Protein AF-A0A5N5SP68-F1 (afdb_monomer)

Solvent-accessible surface area (backbone atoms only — not comparable to full-atom values): 4186 Å² total; per-residue (Å²): 110,65,68,32,50,74,72,71,41,82,36,75,47,66,52,94,40,60,61,44,66,83,66,43,70,71,55,51,54,52,50,52,53,49,49,52,51,52,46,71,73,47,74,86,43,83,23,57,79,45,79,44,81,53,44,72,46,55,63,88,41,80,57,32,40,80,66,80,100

pLDDT: mean 95.4, std 2.68, range [83.31, 98.25]

Mean predicted aligned error: 2.73 Å

Radius of gyration: 13.97 Å; Cα contacts (8 Å, |Δi|>4): 73; chains: 1; bounding box: 33×17×36 Å

Organism: NCBI:txid96803

Structure (mmCIF, N/CA/C/O backbone):
data_AF-A0A5N5SP68-F1
#
_entry.id   AF-A0A5N5SP68-F1
#
loop_
_atom_site.group_PDB
_atom_site.id
_atom_site.type_symbol
_atom_site.label_atom_id
_atom_site.label_alt_id
_atom_site.label_comp_id
_atom_site.label_asym_id
_atom_site.label_entity_id
_atom_site.label_seq_id
_atom_site.pdbx_PDB_ins_code
_atom_site.Cartn_x
_atom_site.Cartn_y
_atom_site.Cartn_z
_atom_site.occupancy
_atom_site.B_iso_or_equiv
_atom_site.auth_seq_id
_atom_site.auth_comp_id
_atom_site.auth_asym_id
_atom_site.auth_atom_id
_atom_site.pdbx_PDB_model_num
ATOM 1 N N . MET A 1 1 ? -13.298 -4.996 7.289 1.00 86.94 1 MET A N 1
ATOM 2 C CA . MET A 1 1 ? -12.264 -4.766 8.324 1.00 86.94 1 MET A CA 1
ATOM 3 C C . MET A 1 1 ? -12.879 -4.322 9.642 1.00 86.94 1 MET A C 1
ATOM 5 O O . MET A 1 1 ? -12.152 -4.134 10.602 1.00 86.94 1 MET A O 1
ATOM 9 N N . ASP A 1 2 ? -14.210 -4.258 9.715 1.00 95.94 2 ASP A N 1
ATOM 10 C CA . ASP A 1 2 ? -14.936 -3.725 10.865 1.00 95.94 2 ASP A CA 1
ATOM 11 C C . ASP A 1 2 ? -14.610 -4.495 12.154 1.00 95.94 2 ASP A C 1
ATOM 13 O O . ASP A 1 2 ? -14.266 -3.871 13.144 1.00 95.94 2 ASP A O 1
ATOM 17 N N . MET A 1 3 ? -14.528 -5.832 12.113 1.00 97.50 3 MET A N 1
ATOM 18 C CA . MET A 1 3 ? -14.083 -6.622 13.275 1.00 97.50 3 MET A CA 1
ATOM 19 C C . MET A 1 3 ? -12.666 -6.278 13.755 1.00 97.50 3 MET A C 1
ATOM 21 O O . MET A 1 3 ? -12.400 -6.307 14.948 1.00 97.50 3 MET A O 1
ATOM 25 N N . ALA A 1 4 ? -11.737 -5.978 12.842 1.00 97.50 4 ALA A N 1
ATOM 26 C CA . ALA A 1 4 ? -10.377 -5.614 13.235 1.00 97.50 4 ALA A CA 1
ATOM 27 C C . ALA A 1 4 ? -10.347 -4.228 13.895 1.00 97.50 4 ALA A C 1
ATOM 29 O O . ALA A 1 4 ? -9.623 -4.032 14.869 1.00 97.50 4 ALA A O 1
ATOM 30 N N . ASP A 1 5 ? -11.170 -3.298 13.397 1.00 97.50 5 ASP A N 1
ATOM 31 C CA . ASP A 1 5 ? -11.370 -1.988 14.019 1.00 97.50 5 ASP A CA 1
ATOM 32 C C . ASP A 1 5 ? -12.023 -2.113 15.410 1.00 97.50 5 ASP A C 1
ATOM 34 O O . ASP A 1 5 ? -11.618 -1.412 16.333 1.00 97.50 5 ASP A O 1
ATOM 38 N N . GLU A 1 6 ? -13.006 -3.006 15.569 1.00 97.88 6 GLU A N 1
ATOM 39 C CA . GLU A 1 6 ? -13.755 -3.223 16.818 1.00 97.88 6 GLU A CA 1
ATOM 40 C C . GLU A 1 6 ? -12.925 -3.935 17.898 1.00 97.88 6 GLU A C 1
ATOM 42 O O . GLU A 1 6 ? -12.943 -3.527 19.058 1.00 97.88 6 GLU A O 1
ATOM 47 N N . GLU A 1 7 ? -12.164 -4.964 17.523 1.00 98.00 7 GLU A N 1
ATOM 48 C CA . GLU A 1 7 ? -11.401 -5.812 18.453 1.00 98.00 7 GLU A CA 1
ATOM 49 C C . GLU A 1 7 ? -9.962 -5.315 18.692 1.00 98.00 7 GLU A C 1
ATOM 51 O O . GLU A 1 7 ? -9.203 -5.915 19.454 1.00 98.00 7 GLU A O 1
ATOM 56 N N . GLY A 1 8 ? -9.551 -4.226 18.032 1.00 96.44 8 GLY A N 1
ATOM 57 C CA . GLY A 1 8 ? -8.201 -3.671 18.164 1.00 96.44 8 GLY A CA 1
ATOM 58 C C . GLY A 1 8 ? -7.112 -4.544 17.530 1.00 96.44 8 GLY A C 1
ATOM 59 O O . GLY A 1 8 ? -5.993 -4.620 18.042 1.00 96.44 8 GLY A O 1
ATOM 60 N N . ILE A 1 9 ? -7.422 -5.212 16.417 1.00 98.25 9 ILE A N 1
ATOM 61 C CA . ILE A 1 9 ? -6.466 -6.035 15.669 1.00 98.25 9 ILE A CA 1
ATOM 62 C C . ILE A 1 9 ? -5.732 -5.149 14.664 1.00 98.25 9 ILE A C 1
ATOM 64 O O . ILE A 1 9 ? -6.345 -4.514 13.810 1.00 98.25 9 ILE A O 1
ATOM 68 N N . MET A 1 10 ? -4.402 -5.136 14.737 1.00 98.19 10 MET A N 1
ATOM 69 C CA . MET A 1 10 ? -3.566 -4.413 13.779 1.00 98.19 10 MET A CA 1
ATOM 70 C C . MET A 1 10 ? -3.554 -5.109 12.414 1.00 98.19 10 MET A C 1
ATOM 72 O O . MET A 1 10 ? -3.358 -6.323 12.328 1.00 98.19 10 MET A O 1
ATOM 76 N N . VAL A 1 11 ? -3.704 -4.323 11.350 1.00 97.94 11 VAL A N 1
ATOM 77 C CA . VAL A 1 11 ? -3.763 -4.783 9.960 1.00 97.94 11 VAL A CA 1
ATOM 78 C C . VAL A 1 11 ? -2.662 -4.121 9.133 1.00 97.94 11 VAL A C 1
ATOM 80 O O . VAL A 1 11 ? -2.449 -2.908 9.196 1.00 97.94 1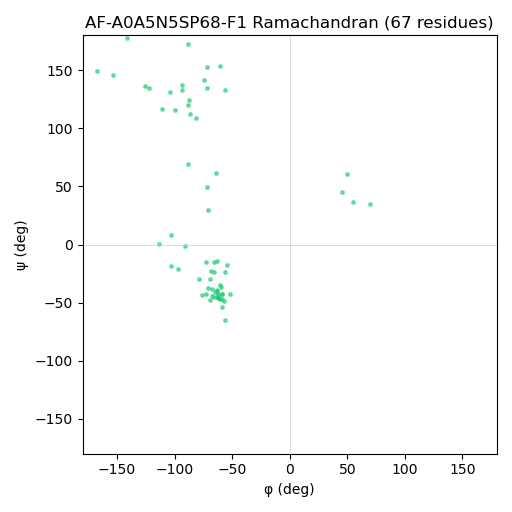1 VAL A O 1
ATOM 83 N N . ILE A 1 12 ? -1.985 -4.940 8.327 1.00 97.62 12 ILE A N 1
ATOM 84 C CA . ILE A 1 12 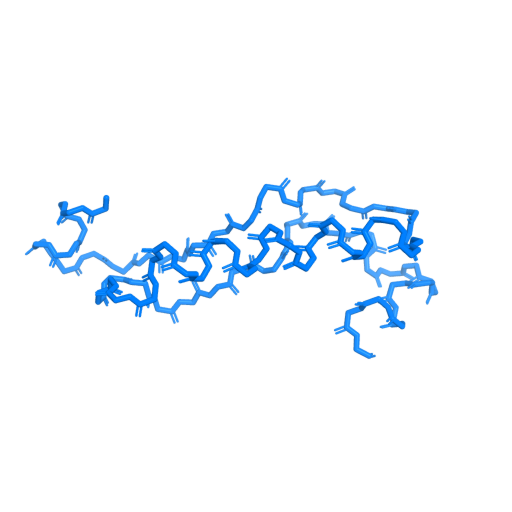? -1.163 -4.496 7.198 1.00 97.62 12 ILE A CA 1
ATOM 85 C C . ILE A 1 12 ? -2.018 -4.686 5.947 1.00 97.62 12 ILE A C 1
ATOM 87 O O . ILE A 1 12 ? -2.388 -5.818 5.636 1.00 97.62 12 ILE A O 1
ATOM 91 N N . ASP A 1 13 ? -2.357 -3.593 5.267 1.00 96.50 13 ASP A N 1
ATOM 92 C CA . ASP A 1 13 ? -3.162 -3.639 4.044 1.00 96.50 13 ASP A CA 1
ATOM 93 C C . ASP A 1 13 ? -2.245 -3.681 2.818 1.00 96.50 13 ASP A C 1
ATOM 95 O O . ASP A 1 13 ? -1.275 -2.926 2.726 1.00 96.50 13 ASP A O 1
ATOM 99 N N . GLU A 1 14 ? -2.523 -4.585 1.885 1.00 96.00 14 GLU A N 1
ATOM 100 C CA . GLU A 1 14 ? -1.641 -4.902 0.764 1.00 96.00 14 GLU A CA 1
ATOM 101 C C . GLU A 1 14 ? -2.378 -4.755 -0.569 1.00 96.00 14 GLU A C 1
ATOM 103 O O . GLU A 1 14 ? -3.505 -5.221 -0.754 1.00 96.00 14 GLU A O 1
ATOM 108 N N . SER A 1 15 ? -1.712 -4.149 -1.551 1.00 91.31 15 SER A N 1
ATOM 109 C CA . SER A 1 15 ? -2.166 -4.236 -2.940 1.00 91.31 15 SER A CA 1
ATOM 110 C C . SER A 1 15 ? -1.921 -5.642 -3.518 1.00 91.31 15 SER A C 1
ATOM 112 O O . SER A 1 15 ? -0.938 -6.271 -3.151 1.00 91.31 15 SER A O 1
ATOM 114 N N . PRO A 1 16 ? -2.699 -6.127 -4.504 1.00 90.44 16 PRO A N 1
ATOM 115 C CA . PRO A 1 16 ? -2.506 -7.448 -5.127 1.00 90.44 16 PRO A CA 1
ATOM 116 C C . PRO A 1 16 ? -1.254 -7.552 -6.036 1.00 90.44 16 PRO A C 1
ATOM 118 O O . PRO A 1 16 ? -1.244 -8.287 -7.022 1.00 90.44 16 PRO A O 1
ATOM 121 N N . ALA A 1 17 ? -0.204 -6.786 -5.748 1.00 92.00 17 ALA A N 1
ATOM 122 C CA . ALA A 1 17 ? 1.030 -6.673 -6.512 1.00 92.00 17 ALA A CA 1
ATOM 123 C C . ALA A 1 17 ? 2.062 -7.725 -6.067 1.00 92.00 17 ALA A C 1
ATOM 125 O O . ALA A 1 17 ? 3.084 -7.396 -5.464 1.00 92.00 17 ALA A O 1
ATOM 126 N N . VAL A 1 18 ? 1.781 -8.994 -6.362 1.00 92.56 18 VAL A N 1
ATOM 127 C CA . VAL A 1 18 ? 2.657 -10.128 -6.030 1.00 92.56 18 VAL A CA 1
ATOM 128 C C . VAL A 1 18 ? 3.583 -10.445 -7.202 1.00 92.56 18 VAL A C 1
ATOM 130 O O . VAL A 1 18 ? 3.121 -10.494 -8.340 1.00 92.56 18 VAL A O 1
ATOM 133 N N . ASN A 1 19 ? 4.864 -10.718 -6.932 1.00 91.88 19 ASN A N 1
ATOM 134 C CA . ASN A 1 19 ? 5.847 -11.121 -7.947 1.00 91.88 19 ASN A CA 1
ATOM 135 C C . ASN A 1 19 ? 5.961 -10.131 -9.124 1.00 91.88 19 ASN A C 1
ATOM 137 O O . ASN A 1 19 ? 6.152 -10.546 -10.265 1.00 91.88 19 ASN A O 1
ATOM 141 N N . LEU A 1 20 ? 5.842 -8.822 -8.860 1.00 93.50 20 LEU A N 1
ATOM 142 C CA . LEU A 1 20 ? 5.992 -7.806 -9.905 1.00 93.50 20 LEU A CA 1
ATOM 143 C C . LEU A 1 20 ? 7.346 -7.931 -10.619 1.00 93.50 20 LEU A C 1
ATOM 145 O O . LEU A 1 20 ? 8.399 -7.996 -9.980 1.00 93.50 20 LEU A O 1
ATOM 149 N N . GLU A 1 21 ? 7.292 -7.892 -11.943 1.00 92.25 21 GLU A N 1
ATOM 150 C CA . GLU A 1 21 ? 8.420 -7.872 -12.872 1.00 92.25 21 GLU A CA 1
ATOM 151 C C . GLU A 1 21 ? 8.090 -6.933 -14.041 1.00 92.25 21 GLU A C 1
ATOM 153 O O . GLU A 1 21 ? 7.005 -6.350 -14.064 1.00 92.25 21 GLU A O 1
ATOM 158 N N . ASP A 1 22 ? 9.020 -6.749 -14.982 1.00 90.88 22 ASP A N 1
ATOM 159 C CA . ASP A 1 22 ? 8.828 -5.893 -16.162 1.00 90.88 22 ASP A CA 1
ATOM 160 C C . ASP A 1 22 ? 8.301 -4.490 -15.803 1.00 90.88 22 ASP A C 1
ATOM 162 O O . ASP A 1 22 ? 7.221 -4.070 -16.222 1.00 90.88 22 ASP A O 1
ATOM 166 N N . PHE A 1 23 ? 9.089 -3.762 -14.999 1.00 94.50 23 PHE A N 1
ATOM 167 C CA . PHE A 1 23 ? 8.792 -2.442 -14.419 1.00 94.50 23 PHE A CA 1
ATOM 168 C C . PHE A 1 23 ? 8.635 -1.298 -15.452 1.00 94.50 23 PHE A C 1
ATOM 170 O O . PHE A 1 23 ? 9.391 -0.326 -15.460 1.00 94.50 23 PHE A O 1
ATOM 177 N N . GLY A 1 24 ? 7.651 -1.413 -16.343 1.00 94.31 24 GLY A N 1
ATOM 178 C CA . GLY A 1 24 ? 7.304 -0.438 -17.376 1.00 94.31 24 GLY A CA 1
ATOM 179 C C . GLY A 1 24 ? 6.301 0.628 -16.920 1.00 94.31 24 GLY A C 1
ATOM 180 O O . GLY A 1 24 ? 5.711 0.547 -15.839 1.00 94.31 24 GLY A O 1
ATOM 181 N N . SER A 1 25 ? 6.073 1.625 -17.782 1.00 94.62 25 SER A N 1
ATOM 182 C CA . SER A 1 25 ? 5.159 2.753 -17.534 1.00 94.62 25 SER A CA 1
ATOM 183 C C . SER A 1 25 ? 3.725 2.309 -17.261 1.00 94.62 25 SER A C 1
ATOM 185 O O . SER A 1 25 ? 3.121 2.755 -16.290 1.00 94.62 25 SER A O 1
ATOM 187 N N . ASP A 1 26 ? 3.201 1.397 -18.076 1.00 95.62 26 ASP A N 1
ATOM 188 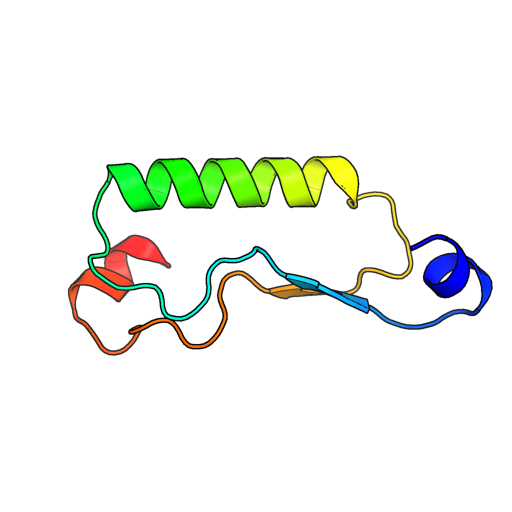C CA . ASP A 1 26 ? 1.797 0.978 -18.007 1.00 95.62 26 ASP A CA 1
ATOM 189 C C . ASP A 1 26 ? 1.520 0.212 -16.708 1.00 95.62 26 ASP A C 1
ATOM 191 O O . ASP A 1 26 ? 0.486 0.393 -16.057 1.00 95.62 26 ASP A O 1
ATOM 195 N N . LEU A 1 27 ? 2.488 -0.614 -16.290 1.00 95.38 27 LEU A N 1
ATOM 196 C CA . LEU A 1 27 ? 2.447 -1.302 -15.006 1.00 95.38 27 LEU A CA 1
ATOM 197 C C . LEU A 1 27 ? 2.476 -0.293 -13.855 1.00 95.38 27 LEU A C 1
ATOM 199 O O . LEU A 1 27 ? 1.663 -0.403 -12.939 1.00 95.38 27 LEU A O 1
ATOM 203 N N . LEU A 1 28 ? 3.359 0.707 -13.922 1.00 95.69 28 LEU A N 1
ATOM 204 C CA . LEU A 1 28 ? 3.487 1.734 -12.891 1.00 95.69 28 LEU A CA 1
ATOM 205 C C . LEU A 1 28 ? 2.204 2.560 -12.743 1.00 95.69 28 LEU A C 1
ATOM 207 O O . LEU A 1 28 ? 1.758 2.810 -11.623 1.00 95.69 28 LEU A O 1
ATOM 211 N N . GLU A 1 29 ? 1.590 2.976 -13.851 1.00 96.81 29 GLU A N 1
ATOM 212 C CA . GLU A 1 29 ? 0.318 3.704 -13.835 1.00 96.81 29 GLU A CA 1
ATOM 213 C C . GLU A 1 29 ? -0.790 2.870 -13.194 1.00 96.81 29 GLU A C 1
ATOM 215 O O . GLU A 1 29 ? -1.494 3.337 -12.291 1.00 96.81 29 GLU A O 1
ATOM 220 N N . LYS A 1 30 ? -0.900 1.600 -13.597 1.00 95.88 30 LYS A N 1
ATOM 221 C CA . LYS A 1 30 ? -1.872 0.677 -13.018 1.00 95.88 30 LYS A CA 1
ATOM 222 C C . LYS A 1 30 ? -1.614 0.459 -11.530 1.00 95.88 30 LYS A C 1
ATOM 224 O O . LYS A 1 30 ? -2.553 0.556 -10.739 1.00 95.88 30 LYS A O 1
ATOM 229 N N . HIS A 1 31 ? -0.369 0.223 -11.126 1.00 96.38 31 HIS A N 1
ATOM 230 C CA . HIS A 1 31 ? 0.000 0.004 -9.728 1.00 96.38 31 HIS A CA 1
ATOM 231 C C . HIS A 1 31 ? -0.318 1.227 -8.869 1.00 96.38 31 HIS A C 1
ATOM 233 O O . HIS A 1 31 ? -0.990 1.086 -7.850 1.00 96.38 31 HIS A O 1
ATOM 239 N N . LYS A 1 32 ? 0.025 2.436 -9.327 1.00 96.38 32 LYS A N 1
ATOM 240 C CA . LYS A 1 32 ? -0.353 3.694 -8.661 1.00 96.38 32 LYS A CA 1
ATOM 241 C C . LYS A 1 32 ? -1.866 3.849 -8.527 1.00 96.38 32 LYS A C 1
ATOM 243 O O . LYS A 1 32 ? -2.339 4.250 -7.465 1.00 96.38 32 LYS A O 1
ATOM 248 N N . SER A 1 33 ? -2.632 3.515 -9.567 1.00 97.50 33 SER A N 1
ATOM 249 C CA . SER A 1 33 ? -4.098 3.601 -9.518 1.00 97.50 33 SER A CA 1
ATOM 250 C C . SER A 1 33 ? -4.698 2.656 -8.469 1.00 97.50 33 SER A C 1
ATOM 252 O O . SER A 1 33 ? -5.588 3.053 -7.717 1.00 97.50 33 SER A O 1
ATOM 254 N N . ILE A 1 34 ? -4.155 1.438 -8.363 1.00 96.94 34 ILE A N 1
ATOM 255 C CA . ILE A 1 34 ? -4.570 0.438 -7.377 1.00 96.94 34 ILE A CA 1
ATOM 256 C C . ILE A 1 34 ? -4.233 0.923 -5.967 1.00 96.94 34 ILE A C 1
ATOM 258 O O . ILE A 1 34 ? -5.101 0.880 -5.098 1.00 96.94 34 ILE A O 1
ATOM 262 N N . GLN A 1 35 ? -3.027 1.457 -5.749 1.00 96.56 35 GLN A N 1
ATOM 263 C CA . GLN A 1 35 ? -2.637 1.996 -4.444 1.00 96.56 35 GLN A CA 1
ATOM 264 C C . GLN A 1 35 ? -3.497 3.181 -4.016 1.00 96.56 35 GLN A C 1
ATOM 266 O O . GLN A 1 35 ? -3.940 3.254 -2.871 1.00 96.56 35 GLN A O 1
ATOM 271 N N . ALA A 1 36 ? -3.797 4.092 -4.941 1.00 97.19 36 ALA A N 1
ATOM 272 C CA . ALA A 1 36 ? -4.676 5.219 -4.663 1.00 97.19 36 ALA A CA 1
ATOM 273 C C . ALA A 1 36 ? -6.100 4.759 -4.309 1.00 97.19 36 ALA A C 1
ATOM 275 O O . ALA A 1 36 ? -6.725 5.331 -3.413 1.00 97.19 36 ALA A O 1
ATOM 276 N N . ALA A 1 37 ? -6.615 3.727 -4.985 1.00 97.38 37 ALA A N 1
ATOM 277 C CA . ALA A 1 37 ? -7.922 3.150 -4.687 1.00 97.38 37 ALA A CA 1
ATOM 278 C C . ALA A 1 37 ? -7.947 2.451 -3.317 1.00 97.38 37 ALA A C 1
ATOM 280 O O . ALA A 1 37 ? -8.887 2.675 -2.552 1.00 97.38 37 ALA A O 1
ATOM 281 N N . LEU A 1 38 ? -6.909 1.669 -2.998 1.00 96.94 38 LEU A N 1
ATOM 282 C CA . LEU A 1 38 ? -6.733 0.991 -1.711 1.00 96.94 38 LEU A CA 1
ATOM 283 C C . LEU A 1 38 ? -6.704 2.012 -0.564 1.00 96.94 38 LEU A C 1
ATOM 285 O O . LEU A 1 38 ? -7.553 1.984 0.325 1.00 96.94 38 LEU A O 1
ATOM 289 N N . TYR A 1 39 ? -5.829 3.015 -0.675 1.00 96.81 39 TYR A N 1
ATOM 290 C CA . TYR A 1 39 ? -5.748 4.109 0.288 1.00 96.81 39 TYR A CA 1
ATOM 291 C C . TYR A 1 39 ? -7.085 4.840 0.435 1.00 96.81 39 TYR A C 1
ATOM 293 O O . TYR A 1 39 ? -7.570 5.046 1.543 1.00 96.81 39 TYR A O 1
ATOM 301 N N . LYS A 1 40 ? -7.734 5.227 -0.669 1.00 97.94 40 LYS A N 1
ATOM 302 C CA . LYS A 1 40 ? -9.000 5.972 -0.603 1.00 97.94 40 LYS A CA 1
ATOM 303 C C . LYS A 1 40 ? -10.101 5.187 0.115 1.00 97.94 40 LYS A C 1
ATOM 305 O O . LYS A 1 40 ? -10.921 5.812 0.789 1.00 97.94 40 LYS A O 1
ATOM 310 N N . ARG A 1 41 ? -10.120 3.860 -0.039 1.00 97.19 41 ARG A N 1
ATOM 311 C CA . ARG A 1 41 ? -11.075 2.961 0.615 1.00 97.19 41 ARG A CA 1
ATOM 312 C C . ARG A 1 41 ? -10.826 2.888 2.124 1.00 97.19 41 ARG A C 1
ATOM 314 O O . ARG A 1 41 ? -11.774 3.072 2.883 1.00 97.19 41 ARG A O 1
ATOM 321 N N . ASP A 1 42 ? -9.572 2.698 2.540 1.00 97.81 42 ASP A N 1
ATOM 322 C CA . ASP A 1 42 ? -9.257 2.282 3.915 1.00 97.81 42 ASP A CA 1
ATOM 323 C C . ASP A 1 42 ? -8.500 3.315 4.763 1.00 97.81 42 ASP A C 1
ATOM 325 O O . ASP A 1 42 ? -8.294 3.094 5.949 1.00 97.81 42 ASP A O 1
ATOM 329 N N . LYS A 1 43 ? -8.172 4.503 4.239 1.00 96.81 43 LYS A N 1
ATOM 330 C CA . LYS A 1 43 ? -7.459 5.572 4.980 1.00 96.81 43 LYS A CA 1
ATOM 331 C C . LYS A 1 43 ? -8.095 6.012 6.306 1.00 96.81 43 LYS A C 1
ATOM 333 O O . LYS A 1 43 ? -7.447 6.704 7.082 1.00 96.81 43 LYS A O 1
ATOM 338 N N . ASN A 1 44 ? -9.373 5.704 6.524 1.00 97.56 44 ASN A N 1
ATOM 339 C CA . ASN A 1 44 ? -10.105 6.046 7.746 1.00 97.56 44 ASN A CA 1
ATOM 340 C C . ASN A 1 44 ? -10.282 4.831 8.683 1.00 97.56 44 ASN A C 1
ATOM 342 O O . ASN A 1 44 ? -11.040 4.925 9.645 1.00 97.56 44 ASN A O 1
ATOM 346 N N . ARG A 1 45 ? -9.642 3.692 8.388 1.00 97.50 45 ARG A N 1
ATOM 347 C CA . ARG A 1 45 ? -9.678 2.475 9.202 1.00 97.50 45 ARG A CA 1
ATOM 348 C C . ARG A 1 45 ? -8.581 2.549 10.270 1.00 97.50 45 ARG A C 1
ATOM 350 O O . ARG A 1 45 ? -7.408 2.525 9.904 1.00 97.50 45 ARG A O 1
ATOM 357 N N . PRO A 1 46 ? -8.916 2.655 11.568 1.00 97.31 46 PRO A N 1
ATOM 358 C CA . PRO A 1 46 ? -7.910 2.752 12.626 1.00 97.31 46 PRO A CA 1
ATOM 359 C C . PRO A 1 46 ? -7.068 1.477 12.779 1.00 97.31 46 PRO A C 1
ATOM 361 O O . PRO A 1 46 ? -5.947 1.562 13.275 1.00 97.31 46 PRO A O 1
ATOM 364 N N . SER A 1 47 ? -7.574 0.315 12.347 1.00 98.12 47 SER A N 1
ATOM 365 C CA . SER A 1 47 ? -6.809 -0.940 12.351 1.00 98.12 47 SER A CA 1
ATOM 366 C C . SER A 1 47 ? -5.645 -0.955 11.355 1.00 98.12 47 SER A C 1
ATOM 368 O O . SER A 1 47 ? -4.695 -1.713 11.554 1.00 98.12 47 SER A O 1
ATOM 370 N N . VAL A 1 48 ? -5.672 -0.127 10.303 1.00 98.00 48 VAL A N 1
ATOM 371 C CA . VAL A 1 48 ? -4.629 -0.115 9.267 1.00 98.00 48 VAL A CA 1
ATOM 372 C C . VAL A 1 48 ? -3.424 0.692 9.743 1.00 98.00 48 VAL A C 1
ATOM 374 O O . VAL A 1 48 ? -3.456 1.920 9.809 1.00 98.00 48 VAL A O 1
ATOM 377 N N . ILE A 1 49 ? -2.333 -0.012 10.042 1.00 97.62 49 ILE A N 1
ATOM 378 C CA . ILE A 1 49 ? -1.095 0.582 10.574 1.00 97.62 49 ILE A CA 1
ATOM 379 C C . ILE A 1 49 ? 0.018 0.712 9.528 1.00 97.62 49 ILE A C 1
ATOM 381 O O . ILE A 1 49 ? 0.978 1.455 9.728 1.00 97.62 49 ILE A O 1
ATOM 385 N N . MET A 1 50 ? -0.082 -0.024 8.421 1.00 97.62 50 MET A N 1
ATOM 386 C CA . MET A 1 50 ? 0.932 -0.080 7.374 1.00 97.62 50 MET A CA 1
ATOM 387 C C . MET A 1 50 ? 0.286 -0.426 6.035 1.00 97.62 50 MET A C 1
ATOM 389 O O . MET A 1 50 ? -0.652 -1.219 5.979 1.00 97.62 50 MET A O 1
ATOM 393 N N . TRP A 1 51 ? 0.843 0.141 4.966 1.00 96.88 51 TRP A N 1
ATOM 394 C CA . TRP A 1 51 ? 0.474 -0.155 3.585 1.00 96.88 51 TRP A CA 1
ATOM 395 C C . TRP A 1 51 ? 1.629 -0.890 2.917 1.00 96.88 51 TRP A C 1
ATOM 397 O O . TRP A 1 51 ? 2.722 -0.338 2.782 1.00 96.88 51 TRP A O 1
ATOM 407 N N . SER A 1 52 ? 1.399 -2.131 2.510 1.00 96.19 52 SER A N 1
ATOM 408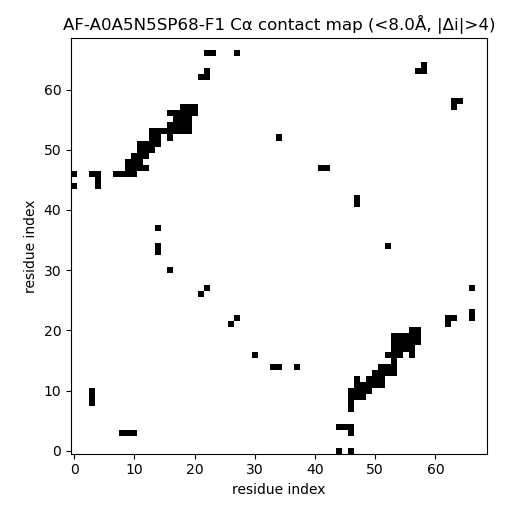 C CA . SER A 1 52 ? 2.377 -2.914 1.769 1.00 96.19 52 SER A CA 1
ATOM 409 C C . SER A 1 52 ? 2.222 -2.665 0.271 1.00 96.19 52 SER A C 1
ATOM 411 O O . SER A 1 52 ? 1.161 -2.875 -0.331 1.00 96.19 52 SER A O 1
ATOM 413 N N . VAL A 1 53 ? 3.300 -2.164 -0.338 1.00 94.94 53 VAL A N 1
ATOM 414 C CA . VAL A 1 53 ? 3.268 -1.699 -1.726 1.00 94.94 53 VAL A CA 1
ATOM 415 C C . VAL A 1 53 ? 3.331 -2.830 -2.750 1.00 94.94 53 VAL A C 1
ATOM 417 O O . VAL A 1 53 ? 2.799 -2.682 -3.844 1.00 94.94 53 VAL A O 1
ATOM 420 N N . ALA A 1 54 ? 3.986 -3.938 -2.419 1.00 95.38 54 ALA A N 1
ATOM 421 C CA . ALA A 1 54 ? 4.109 -5.130 -3.250 1.00 95.38 54 ALA A CA 1
ATOM 422 C C . ALA A 1 54 ? 4.652 -6.277 -2.392 1.00 95.38 54 ALA A C 1
ATOM 424 O O . ALA A 1 54 ? 5.470 -6.034 -1.502 1.00 95.38 54 ALA A O 1
ATOM 425 N N . ASN A 1 55 ? 4.272 -7.512 -2.708 1.00 95.06 55 ASN A N 1
ATOM 426 C CA . ASN A 1 55 ? 4.871 -8.705 -2.119 1.00 95.06 55 ASN A CA 1
ATOM 427 C C . ASN A 1 55 ? 5.828 -9.373 -3.109 1.00 95.06 55 ASN A C 1
ATOM 429 O O . ASN A 1 55 ? 5.487 -9.601 -4.271 1.00 95.06 55 ASN A O 1
ATOM 433 N N . GLU A 1 56 ? 7.032 -9.682 -2.629 1.00 95.50 56 GLU A N 1
ATOM 434 C CA . GLU A 1 56 ? 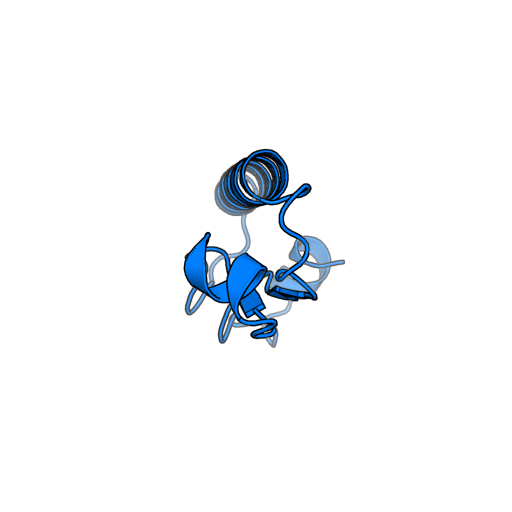8.098 -10.333 -3.404 1.00 95.50 56 GLU A CA 1
ATOM 435 C C . GLU A 1 56 ? 8.314 -9.746 -4.819 1.00 95.50 56 GLU A C 1
ATOM 437 O O . GLU A 1 56 ? 8.448 -10.503 -5.784 1.00 95.50 56 GLU A O 1
ATOM 442 N N . PRO A 1 57 ? 8.355 -8.408 -5.011 1.00 95.94 57 PRO A N 1
ATOM 443 C CA . PRO A 1 57 ? 8.702 -7.869 -6.321 1.00 95.94 57 PRO A CA 1
ATOM 444 C C . PRO A 1 57 ? 10.111 -8.328 -6.708 1.00 95.94 57 PRO A C 1
ATOM 446 O O . PRO A 1 57 ? 10.970 -8.534 -5.846 1.00 95.94 57 PRO A O 1
ATOM 449 N N . ARG A 1 58 ? 10.399 -8.407 -8.011 1.00 95.81 58 ARG A N 1
ATOM 450 C CA . ARG A 1 58 ? 11.758 -8.603 -8.538 1.00 95.81 58 ARG A CA 1
ATOM 451 C C . ARG A 1 58 ? 12.614 -7.336 -8.363 1.00 95.81 58 ARG A C 1
ATOM 453 O O . ARG A 1 58 ? 13.248 -6.865 -9.303 1.00 95.81 58 ARG A O 1
ATOM 460 N N . SER A 1 59 ? 12.630 -6.775 -7.152 1.00 93.44 59 SER A N 1
ATOM 461 C CA . SER A 1 59 ? 13.255 -5.498 -6.784 1.00 93.44 59 SER A CA 1
ATOM 462 C C . SER A 1 59 ? 14.773 -5.469 -6.960 1.00 93.44 59 SER A C 1
ATOM 464 O O . SER A 1 59 ? 15.371 -4.399 -6.993 1.00 93.44 59 SER A O 1
ATOM 466 N N . GLN A 1 60 ? 15.401 -6.631 -7.127 1.00 94.06 60 GLN A N 1
ATOM 467 C CA . GLN A 1 60 ? 16.807 -6.769 -7.487 1.00 94.06 60 GLN A CA 1
ATOM 468 C C . GLN A 1 60 ? 17.114 -6.405 -8.952 1.00 94.06 60 GLN A C 1
ATOM 470 O O . GLN A 1 60 ? 18.283 -6.272 -9.310 1.00 94.06 60 GLN A O 1
ATOM 475 N N . GLN A 1 61 ? 16.106 -6.303 -9.826 1.00 93.94 61 GLN A N 1
ATOM 476 C CA . GLN A 1 61 ? 16.310 -5.915 -11.223 1.00 93.94 61 GLN A CA 1
ATOM 477 C C . GLN A 1 61 ? 16.591 -4.408 -11.329 1.00 93.94 61 GLN A C 1
ATOM 479 O O . GLN A 1 61 ? 15.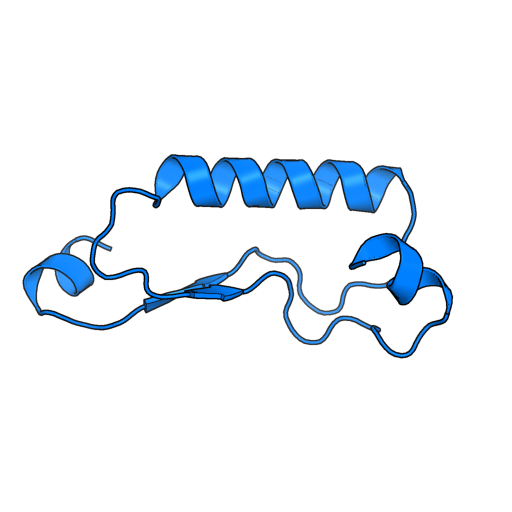948 -3.603 -10.663 1.00 93.94 61 GLN A O 1
ATOM 484 N N . ILE A 1 62 ? 17.498 -4.008 -12.229 1.00 93.50 62 ILE A N 1
ATOM 485 C CA . ILE A 1 62 ? 17.864 -2.593 -12.450 1.00 93.50 62 ILE A CA 1
ATOM 486 C C . ILE A 1 62 ? 16.635 -1.684 -12.688 1.00 93.50 62 ILE A C 1
ATOM 488 O O . ILE A 1 62 ? 16.588 -0.607 -12.093 1.00 93.50 62 ILE A O 1
ATOM 492 N N . PRO A 1 63 ? 15.619 -2.083 -13.485 1.00 93.44 63 PRO A N 1
ATOM 493 C CA . PRO A 1 63 ? 14.436 -1.250 -13.713 1.00 93.44 63 PRO A CA 1
ATOM 494 C C . PRO A 1 63 ? 13.557 -1.025 -12.470 1.00 93.44 63 PRO A C 1
ATOM 496 O O . PRO A 1 63 ? 12.738 -0.111 -12.474 1.00 93.44 63 PRO A O 1
ATOM 499 N N . ALA A 1 64 ? 13.723 -1.813 -11.400 1.00 94.75 64 ALA A N 1
ATOM 500 C CA . ALA A 1 64 ? 12.929 -1.679 -10.180 1.00 94.75 64 ALA A CA 1
ATOM 501 C C . ALA A 1 64 ? 13.238 -0.397 -9.396 1.00 94.75 64 ALA A C 1
ATOM 503 O O . ALA A 1 64 ? 12.349 0.134 -8.735 1.00 94.75 64 ALA A O 1
ATOM 504 N N . GLY A 1 65 ? 14.478 0.106 -9.475 1.00 93.44 65 GLY A N 1
ATOM 505 C CA . GLY A 1 65 ? 14.886 1.341 -8.797 1.00 93.44 65 GLY A CA 1
ATOM 506 C C . GLY A 1 65 ? 13.993 2.516 -9.205 1.00 93.44 65 GLY A C 1
ATOM 507 O O . GLY A 1 65 ? 13.182 2.954 -8.396 1.00 93.44 65 GLY A O 1
ATOM 508 N N . PRO A 1 66 ? 14.012 2.934 -10.487 1.00 93.75 66 PRO A N 1
ATOM 509 C CA . PRO A 1 66 ? 13.141 4.003 -10.986 1.00 93.75 66 PRO A CA 1
ATOM 510 C C . PRO A 1 66 ? 11.636 3.773 -10.771 1.00 93.75 66 PRO A C 1
ATOM 512 O O . PRO A 1 66 ? 10.860 4.726 -10.783 1.00 93.75 66 PRO A O 1
ATOM 515 N N . TYR A 1 67 ? 11.204 2.519 -10.622 1.00 95.19 67 TYR A N 1
ATOM 516 C CA . TYR A 1 67 ? 9.804 2.169 -10.398 1.00 95.19 67 TYR A CA 1
ATOM 517 C C . TYR A 1 67 ? 9.346 2.440 -8.958 1.00 95.19 67 TYR A C 1
ATOM 519 O O . TYR A 1 67 ? 8.250 2.969 -8.759 1.00 95.19 67 TYR A O 1
ATOM 527 N N . PHE A 1 68 ? 10.164 2.084 -7.960 1.00 92.88 68 PHE A N 1
ATOM 528 C CA . PHE A 1 68 ? 9.832 2.234 -6.537 1.00 92.88 68 PHE A CA 1
ATOM 529 C C . PHE A 1 68 ? 10.408 3.503 -5.878 1.00 92.88 68 PHE A C 1
ATOM 531 O O . PHE A 1 68 ? 9.867 3.914 -4.849 1.00 92.88 68 PHE A O 1
ATOM 538 N N . GLY A 1 69 ? 11.456 4.132 -6.430 1.00 83.31 69 GLY A N 1
ATOM 539 C CA . GLY A 1 69 ? 12.093 5.335 -5.866 1.00 83.31 69 GLY A CA 1
ATOM 540 C C . GLY A 1 69 ? 13.378 5.757 -6.566 1.00 83.31 69 GLY A C 1
ATOM 541 O O . GLY A 1 69 ? 14.383 5.026 -6.431 1.00 83.31 69 GLY A O 1
#

Sequence (69 aa):
MDMADEEGIMVIDESPAVNLEDFGSDLLEKHKSIQAALYKRDKNRPSVIMWSVANEPRSQQIPAGPYFG

Foldseek 3Di:
DVVCLVVVAADAAEFPAEQADPLDDVVLVVLVVSQVVSCVVCVPRPNYPHYHSHHPYPCVDPSNVVSPD

Nearest PDB structures (foldseek):
  3hn3-assembly1_E  TM=9.534E-01  e=7.994E-04  Homo sapiens
  6lem-assembly1_B  TM=9.084E-01  e=6.968E-04  Escherichia coli
  6jz8-assembly1_B  TM=9.234E-01  e=1.823E-03  Mediterraneibacter gnavus
  8dhw-assembly1_A-2  TM=8.837E-01  e=4.157E-03  Treponema lecithinolyticum
  8e72-assembly1_A  TM=8.851E-01  e=4.453E-03  Treponema lecithinolyticum

Secondary structure (DSSP, 8-state):
-HHHHHHT--EEEE-S-BS--S--HHHHHHHHHHHHHHHHHHTT-TTEEEEE--BS--TTSTTHHHHH-

InterPro domains:
  IPR006103 Glycos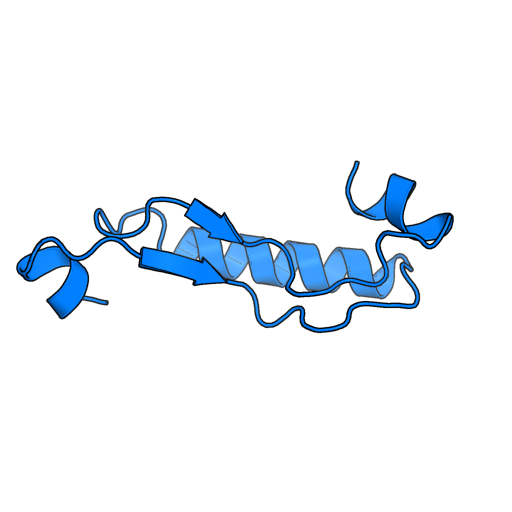ide hydrolase family 2, catalytic domain [PF02836] (1-59)
  IPR017853 Glycoside hydrolase superfamily [SSF51445] (1-60)
  IPR023232 Glycoside hydrolase, family 2, active site [PS00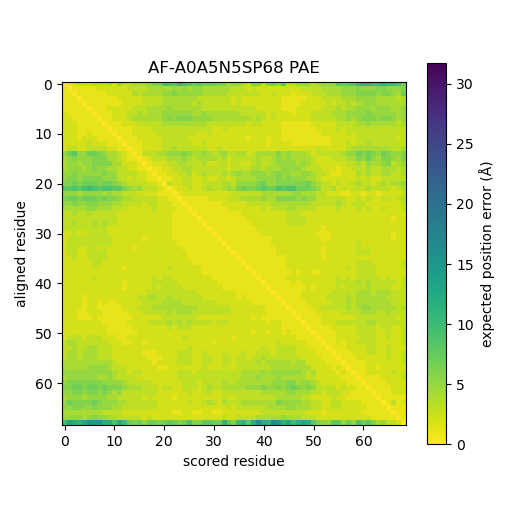608] (42-56)

=== Feature glossary ===
The features interleaved in this record are:

— What the protein is —

Sequence gives the chain of amino acids in standard one-letter code (A=alanine, C=cysteine, …, Y=tyrosine), read N→C. It is the only feature that is directly encoded by the gene; all structural features are derived from the folded form of this sequence.

Database cross-references. InterPro integrates a dozen domain/family signature databases into unified entries with residue-range hits. GO terms attach function/process/location labels with evidence codes. CATH codes position the fold in a four-level structural taxonomy. Organism is the NCBI-taxonomy species name.

— Where its atoms are —

Atomic coordinates in PDBx/mmCIF format — the same representation the Protein Data Bank distributes. Each line of the _atom_site loop places one backbone atom in Cartesian space (units: ångströms, origin: arbitrary).

The six renders are orthographic views along the three Cartesian axes in both directions. Representation (cartoon, sticks, or surface) and color scheme (sequence-rainbow or by-chain) vary across proteins so the training set covers all the common visualization conventions.

— Local backbone conformation —

Eight-state secondary structure (DSSP): H is the canonical α-helix, G the tighter 3₁₀-helix, I the wider π-helix; E/B are β-structure, T and S are turns and bends, and '-' is everything else. DSSP derives these from the pattern of main-chain N–H···O=C hydrogen bonds, not from the sequence.

P-SEA three-state annotation labels each residue as helix, strand, or coil based purely on the geometry of the Cα trace. It serves as a fallback when the full backbone (and thus DSSP) is unavailable.

The φ/ψ torsion pair specifies the backbone conformation at each residue. φ rotates about the N–Cα bond, ψ about the Cα–C bond. Steric clashes forbid most of the (φ, ψ) plane — the allowed regions (α-helix basin, β-sheet basin, left-handed helix) are the Ramachandran-allowed regions.

— Global shape and packing —

The geometric summary reports three shape descriptors. Rg (radius of gyration) measures how spread out the Cα atoms are about their centre of mass; compact globular proteins have small Rg, elongated or unfolded ones large. Cα contacts (<8 Å, |i−j|>4) count long-range residue pairs in spatial proximity — high for tightly packed folds, near zero for rods or random coil. The bounding-box extents give the protein's footprint along x, y, z in Å.

Solvent-accessible surface area (SASA) is the area in Å² traced out by the centre of a 1.4 Å probe sphere (a water molecule) rolled over the protein's van der Waals surface (Shrake–Rupley / Lee–Richards construction). Buried residues have near-zero SASA; fully exposed residues can exceed 200 Å². The total SASA scales roughly with the number of surface residues.

The contact map is a binary N×N matrix image: pixel (i, j) is dark where Cα_i and Cα_j are within 8 Å and |i−j|>4. Because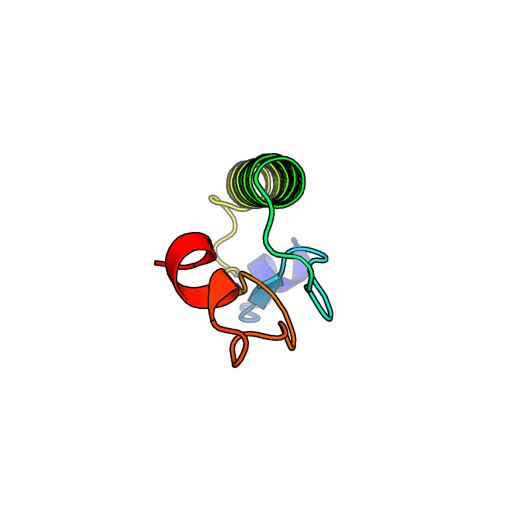 the |i−j|>4 filter removes local helical contacts, off-diagonal stripes parallel to the main diagonal indicate parallel β-sheets; stripes perpendicular to it indicate antiparallel β-sheets. The Ramachandran plot scatters every residue's (φ, ψ) pair against the sterically allowed regions. The PAE heatmap renders the predicted-aligned-error matrix.

— Structural neighborhood —

3Di is Foldseek's structural alphabet. Each residue is assigned one of twenty discrete states based on how its Cα sits relative to its spatial (not sequential) neighbors. Aligning 3Di strings finds structural homologs roughly as well as full 3D superposition, but orders of magnitude faster.

Nearest PDB neighbors are the top structural matches found by Foldseek when searching this structure against the entire Protein Data Bank. Each hit reports a TM-score (0 to 1; >0.5 almost always implies the same fold) and an E-value. These are *structural* homologs — they may share no detectable sequence similarity.

— Confidence and disorder —

For AlphaFold models, the B-factor field carries pLDDT — the model's own estimate of local accuracy on a 0–100 scale. Regions with pLDDT<50 should be treated as essentially unmodeled; they often correspond to intrinsically disordered segments.

Crystallographic B-factors measure how much each atom's electron density is smeared out, in Å². They rise in mobile loops and surface residues and fall in the buried interior. In AlphaFold models this column is repurposed to hold pLDDT instead.

Predicted aligned error is AlphaFold's pairwise confidence. Unlike pLDDT (per-residue), PAE is per-residue-pair and captures whether two parts of the structure are correctly placed relative to each other. Units are ångströms of expected positional error.